Protein AF-A0ABD6DSF2-F1 (afdb_monomer_lite)

pLDDT: mean 88.33, std 13.68, range [52.28, 98.12]

Secondary structure (DSSP, 8-state):
---TTEEEEEEETTEEEEEEEEEETTTTEE--HHHHHHHTT-TT--HHHH-HHHHHHHHHHHHHHHHHHHHHHHTT------

Organism: NCBI:txid755306

Structure (mmCIF, N/CA/C/O backbone):
data_AF-A0ABD6DSF2-F1
#
_entry.id   AF-A0ABD6DSF2-F1
#
loop_
_atom_site.group_PDB
_atom_site.id
_atom_site.type_symbol
_atom_site.label_atom_id
_atom_si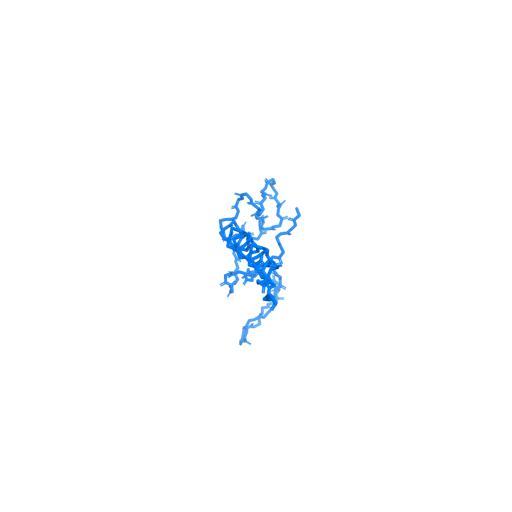te.label_alt_id
_atom_site.label_comp_id
_atom_site.label_asym_id
_atom_site.label_entity_id
_atom_site.label_seq_id
_atom_site.pdbx_PDB_ins_code
_atom_site.Cartn_x
_atom_site.Cartn_y
_atom_site.Cartn_z
_atom_site.occupancy
_atom_site.B_iso_or_equiv
_atom_site.auth_seq_id
_atom_site.auth_comp_id
_atom_site.auth_asym_id
_atom_site.auth_atom_id
_atom_site.pdbx_PDB_model_num
ATOM 1 N N . MET A 1 1 ? 6.782 -1.873 12.919 1.00 79.56 1 MET A N 1
ATOM 2 C CA . MET A 1 1 ? 6.228 -3.151 12.419 1.00 79.56 1 MET A CA 1
ATOM 3 C C . MET A 1 1 ? 5.814 -2.929 10.981 1.00 79.56 1 MET A C 1
ATOM 5 O O . MET A 1 1 ? 5.261 -1.886 10.708 1.00 79.56 1 MET A O 1
ATOM 9 N N . THR A 1 2 ? 6.059 -3.860 10.065 1.00 92.56 2 THR A N 1
ATOM 10 C CA . THR A 1 2 ? 5.652 -3.667 8.664 1.00 92.56 2 THR A CA 1
ATOM 11 C C . THR A 1 2 ? 4.135 -3.504 8.538 1.00 92.56 2 THR A C 1
ATOM 13 O O . THR A 1 2 ? 3.372 -4.196 9.213 1.00 92.56 2 THR A O 1
ATOM 16 N N . CYS A 1 3 ? 3.718 -2.600 7.654 1.00 97.38 3 CYS A N 1
ATOM 17 C CA . CYS A 1 3 ? 2.337 -2.383 7.258 1.00 97.38 3 CYS A CA 1
ATOM 18 C C . CYS A 1 3 ? 1.674 -3.713 6.855 1.00 97.38 3 CYS A C 1
ATOM 20 O O . CYS A 1 3 ? 2.191 -4.394 5.965 1.00 97.38 3 CYS A O 1
ATOM 22 N N . PRO A 1 4 ? 0.513 -4.070 7.434 1.00 96.75 4 PRO A N 1
ATOM 23 C CA . PRO A 1 4 ? -0.153 -5.347 7.159 1.00 96.75 4 PRO A CA 1
ATOM 24 C C . PRO A 1 4 ? -0.682 -5.460 5.722 1.00 96.75 4 PRO A C 1
ATOM 26 O O . PRO A 1 4 ? -0.963 -6.557 5.253 1.00 96.75 4 PRO A O 1
ATOM 29 N N . TYR A 1 5 ? -0.789 -4.333 5.016 1.00 97.62 5 TYR A N 1
ATOM 30 C CA . TYR A 1 5 ? -1.287 -4.248 3.644 1.00 97.62 5 TYR A CA 1
ATOM 31 C C . TYR A 1 5 ? -0.172 -4.146 2.593 1.00 97.62 5 TYR A C 1
ATOM 33 O O . TYR A 1 5 ? -0.459 -3.891 1.419 1.00 97.62 5 TYR A O 1
ATOM 41 N N . LEU A 1 6 ? 1.097 -4.280 2.998 1.00 97.94 6 LEU A N 1
ATOM 42 C CA . LEU A 1 6 ? 2.219 -4.369 2.070 1.00 97.94 6 LEU A CA 1
ATOM 43 C C . LEU A 1 6 ? 2.471 -5.831 1.701 1.00 97.94 6 LEU A C 1
ATOM 45 O O . LEU A 1 6 ? 2.860 -6.642 2.538 1.00 97.94 6 LEU A O 1
ATOM 49 N N . GLU A 1 7 ? 2.328 -6.132 0.420 1.00 97.31 7 GLU A N 1
ATOM 50 C CA . GLU A 1 7 ? 2.646 -7.429 -0.158 1.00 97.31 7 GLU A CA 1
ATOM 51 C C . GLU A 1 7 ? 3.820 -7.308 -1.131 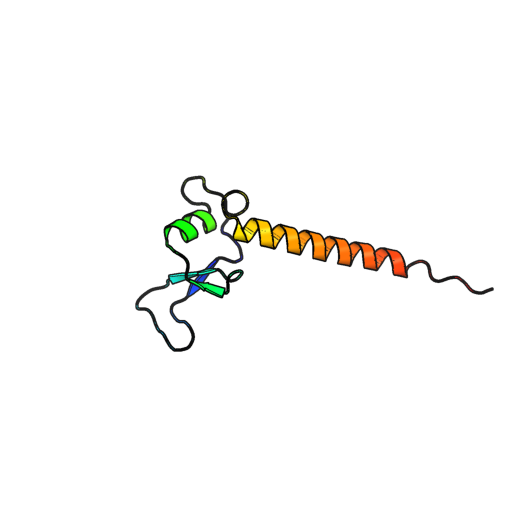1.00 97.31 7 GLU A C 1
ATOM 53 O O . GLU A 1 7 ? 4.098 -6.243 -1.680 1.00 97.31 7 GLU A O 1
ATOM 58 N N . TYR A 1 8 ? 4.497 -8.422 -1.382 1.00 96.56 8 TYR A N 1
ATOM 59 C CA . TYR A 1 8 ? 5.510 -8.536 -2.423 1.00 96.56 8 TYR A CA 1
ATOM 60 C C . TYR A 1 8 ? 5.031 -9.574 -3.433 1.00 96.56 8 TYR A C 1
ATOM 62 O O . TYR A 1 8 ? 4.880 -10.745 -3.097 1.00 96.56 8 TYR A O 1
ATOM 70 N N . ARG A 1 9 ? 4.741 -9.138 -4.661 1.00 96.50 9 ARG A N 1
ATOM 71 C CA . ARG A 1 9 ? 4.155 -9.986 -5.710 1.00 96.50 9 ARG A CA 1
ATOM 72 C C . ARG A 1 9 ? 5.087 -10.072 -6.914 1.00 96.50 9 ARG A C 1
ATOM 74 O O . ARG A 1 9 ? 5.759 -9.098 -7.249 1.00 96.50 9 ARG A O 1
ATOM 81 N N . ARG A 1 10 ? 5.144 -11.242 -7.556 1.00 96.00 10 ARG A N 1
ATOM 82 C CA . ARG A 1 10 ? 5.899 -11.463 -8.809 1.00 96.00 10 ARG A CA 1
ATOM 83 C C . ARG A 1 10 ? 5.052 -11.344 -10.063 1.00 96.00 10 ARG A C 1
ATOM 85 O O . ARG A 1 10 ? 5.622 -11.318 -11.141 1.00 96.00 10 ARG A O 1
ATOM 92 N N . ALA A 1 11 ? 3.742 -11.230 -9.919 1.00 93.88 11 ALA A N 1
ATOM 93 C CA . ALA A 1 11 ? 2.826 -11.191 -11.039 1.00 93.88 11 ALA A CA 1
ATOM 94 C C . ALA A 1 11 ? 1.620 -10.308 -10.732 1.00 93.88 11 ALA A C 1
ATOM 96 O O . ALA A 1 11 ? 1.313 -10.069 -9.557 1.00 93.88 11 ALA A O 1
ATOM 97 N N . ASP A 1 12 ? 0.955 -9.866 -11.791 1.00 91.50 12 ASP A N 1
ATOM 98 C CA . ASP A 1 12 ? -0.312 -9.144 -11.768 1.00 91.50 12 ASP A CA 1
ATOM 99 C C . ASP A 1 12 ? -1.099 -9.458 -13.033 1.00 91.50 12 ASP A C 1
ATOM 101 O O . ASP A 1 12 ? -0.650 -9.119 -14.126 1.00 91.50 12 ASP A O 1
ATOM 105 N N . ASP A 1 13 ? -2.233 -10.138 -12.870 1.00 87.31 13 ASP A N 1
ATOM 106 C CA . ASP A 1 13 ? -3.104 -10.629 -13.943 1.00 87.31 13 ASP A CA 1
ATOM 107 C C . ASP A 1 13 ? -2.344 -11.294 -15.111 1.00 87.31 13 ASP A C 1
ATOM 109 O O . ASP A 1 13 ? -2.083 -12.497 -15.073 1.00 87.31 13 ASP A O 1
ATOM 113 N N . ASP A 1 14 ? -1.976 -10.521 -16.135 1.00 89.50 14 ASP A N 1
ATOM 114 C CA . ASP A 1 14 ? -1.311 -10.981 -17.361 1.00 89.50 14 ASP A CA 1
ATOM 115 C C . ASP A 1 14 ? 0.201 -10.665 -17.416 1.00 89.50 14 ASP A C 1
ATOM 117 O O . ASP A 1 14 ? 0.865 -10.932 -18.423 1.00 89.50 14 ASP A O 1
ATOM 121 N N . VAL A 1 15 ? 0.764 -10.059 -16.367 1.00 89.88 15 VAL A N 1
ATOM 122 C CA . VAL A 1 15 ? 2.155 -9.586 -16.323 1.00 89.88 15 VAL A CA 1
ATOM 123 C C . VAL A 1 15 ? 2.942 -10.315 -15.240 1.00 89.88 15 VAL A C 1
ATOM 125 O O . VAL A 1 15 ? 2.610 -10.245 -14.063 1.00 89.88 15 VAL A O 1
ATOM 128 N N . GLU A 1 16 ? 4.045 -10.949 -15.633 1.00 94.31 16 GLU A N 1
ATOM 129 C CA . GLU A 1 16 ? 5.030 -11.561 -14.734 1.00 94.31 16 GLU A CA 1
ATOM 130 C C . GLU A 1 16 ? 6.294 -10.690 -14.665 1.00 94.31 16 GLU A C 1
ATOM 132 O O . GLU A 1 16 ? 6.749 -10.136 -15.670 1.00 94.31 16 GLU A O 1
ATOM 137 N N . PHE A 1 17 ? 6.886 -10.583 -13.479 1.00 93.81 17 PHE A N 1
ATOM 138 C CA . PHE A 1 17 ? 8.101 -9.821 -13.212 1.00 93.81 17 PHE A CA 1
ATOM 139 C C . PHE A 1 17 ? 9.264 -10.758 -12.876 1.00 93.81 17 PHE A C 1
ATOM 141 O O . PHE A 1 17 ? 9.099 -11.767 -12.192 1.00 93.81 17 PHE A O 1
ATOM 148 N N . ASP A 1 18 ? 10.484 -10.366 -13.250 1.00 94.25 18 ASP A N 1
ATOM 149 C CA . ASP A 1 18 ? 11.695 -11.129 -12.914 1.00 94.25 18 ASP A CA 1
ATOM 150 C C . ASP A 1 18 ? 11.934 -11.247 -11.394 1.00 94.25 18 ASP A C 1
ATOM 152 O O . ASP A 1 18 ? 12.587 -12.182 -10.918 1.00 94.25 18 ASP A O 1
ATOM 156 N N . HIS A 1 19 ? 11.416 -10.291 -10.614 1.00 94.19 19 HIS A N 1
ATOM 157 C CA . HIS A 1 19 ? 11.593 -10.192 -9.165 1.00 94.19 19 HIS A CA 1
ATOM 158 C C . HIS A 1 19 ? 10.319 -9.703 -8.475 1.00 94.19 19 HIS A C 1
ATOM 160 O O . HIS A 1 19 ? 9.484 -9.039 -9.086 1.00 94.19 19 HIS A O 1
ATOM 166 N N . GLU A 1 20 ? 10.214 -9.964 -7.172 1.00 96.56 20 GLU A N 1
ATOM 167 C CA . GLU A 1 20 ? 9.127 -9.457 -6.333 1.00 96.56 20 GLU A CA 1
ATOM 168 C C . GLU A 1 20 ? 9.080 -7.928 -6.314 1.00 96.56 20 GLU A C 1
ATOM 170 O O . GLU A 1 20 ? 10.088 -7.249 -6.102 1.00 96.56 20 GLU A O 1
ATOM 175 N N . ARG A 1 21 ? 7.879 -7.387 -6.516 1.00 96.94 21 ARG A N 1
ATOM 176 C CA . ARG A 1 21 ? 7.590 -5.956 -6.519 1.00 96.94 21 ARG A CA 1
ATOM 177 C C . ARG A 1 21 ? 6.639 -5.631 -5.367 1.00 96.94 21 ARG A C 1
ATOM 179 O O . ARG A 1 21 ? 5.719 -6.409 -5.111 1.00 96.94 21 ARG A O 1
ATOM 186 N N . PRO A 1 22 ? 6.838 -4.500 -4.674 1.00 97.88 22 PRO A N 1
ATOM 187 C CA . PRO A 1 22 ? 5.968 -4.111 -3.576 1.00 97.88 22 PRO A CA 1
ATOM 188 C C . PRO A 1 22 ? 4.592 -3.695 -4.104 1.00 97.88 22 PRO A C 1
ATOM 190 O O . PRO A 1 22 ? 4.484 -2.892 -5.033 1.00 97.88 22 PRO A O 1
ATOM 193 N N . TYR A 1 23 ? 3.550 -4.223 -3.481 1.00 97.75 23 TYR A N 1
ATOM 194 C CA . TYR A 1 23 ? 2.149 -4.046 -3.830 1.00 97.75 23 TYR A CA 1
ATOM 195 C C . TYR A 1 23 ? 1.368 -3.601 -2.595 1.00 97.75 23 TYR A C 1
ATOM 197 O O . TYR A 1 23 ? 1.521 -4.169 -1.515 1.00 97.75 23 TYR A O 1
ATOM 205 N N . CYS A 1 24 ? 0.549 -2.561 -2.738 1.00 98.12 24 CYS A N 1
ATOM 206 C CA . CYS A 1 24 ? -0.309 -2.081 -1.663 1.00 98.12 24 CYS A CA 1
ATOM 207 C C . CYS A 1 24 ? -1.720 -2.638 -1.845 1.00 98.12 24 CYS A C 1
ATOM 209 O O . CYS A 1 24 ? -2.420 -2.252 -2.782 1.00 98.12 24 CYS A O 1
ATOM 211 N N . ALA A 1 25 ? -2.153 -3.493 -0.917 1.00 97.25 25 ALA A N 1
ATOM 212 C CA . ALA A 1 25 ? -3.474 -4.114 -0.955 1.00 97.25 25 ALA A CA 1
ATOM 213 C C . ALA A 1 25 ? -4.621 -3.099 -0.817 1.00 97.25 25 ALA A C 1
ATOM 215 O O . ALA A 1 25 ? -5.657 -3.277 -1.446 1.00 97.25 25 ALA A O 1
ATOM 216 N N . ILE A 1 26 ? -4.418 -2.003 -0.069 1.00 97.56 26 ILE A N 1
ATOM 217 C CA . ILE A 1 26 ? -5.425 -0.936 0.092 1.00 97.56 26 ILE A CA 1
ATOM 218 C C . ILE A 1 26 ? -5.709 -0.241 -1.247 1.00 97.56 26 ILE A C 1
ATOM 220 O O . ILE A 1 26 ? -6.859 0.018 -1.581 1.00 97.56 26 ILE A O 1
ATOM 224 N N . GLN A 1 27 ? -4.662 0.089 -2.013 1.00 96.19 27 GLN A N 1
ATOM 225 C CA . GLN A 1 27 ? -4.814 0.795 -3.296 1.00 96.19 27 GLN A CA 1
ATOM 226 C C . GLN A 1 27 ? -5.047 -0.158 -4.470 1.00 96.19 27 GLN A C 1
ATOM 228 O O . GLN A 1 27 ? -5.441 0.293 -5.541 1.00 96.19 27 GLN A O 1
ATOM 233 N N . GLY A 1 28 ? -4.771 -1.449 -4.284 1.00 95.94 28 GLY A N 1
ATOM 234 C CA . GLY A 1 28 ? -4.836 -2.439 -5.349 1.00 95.94 28 GLY A CA 1
ATOM 235 C C . GLY A 1 28 ? -3.801 -2.192 -6.450 1.00 95.94 28 GLY A C 1
ATOM 236 O O . GLY A 1 28 ? -4.120 -2.325 -7.625 1.00 95.94 28 GLY A O 1
ATOM 237 N N . SER A 1 29 ? -2.584 -1.762 -6.097 1.00 96.25 29 SER A N 1
ATOM 238 C CA . SER A 1 29 ? -1.558 -1.441 -7.096 1.00 96.25 29 SER A CA 1
ATOM 239 C C . SER A 1 29 ? -0.128 -1.611 -6.585 1.00 96.25 29 SER A C 1
ATOM 241 O O . SER A 1 29 ? 0.153 -1.466 -5.390 1.00 96.25 29 SER A O 1
ATOM 243 N N . PHE A 1 30 ? 0.817 -1.808 -7.510 1.00 97.00 30 PHE A N 1
ATOM 244 C CA . PHE A 1 30 ? 2.246 -1.722 -7.200 1.00 97.00 30 PHE A CA 1
ATOM 245 C C . PHE A 1 30 ? 2.645 -0.316 -6.764 1.00 97.00 30 PHE A C 1
ATOM 247 O O . PHE A 1 30 ? 2.149 0.685 -7.283 1.00 97.00 30 PHE A O 1
ATOM 254 N N . VAL A 1 31 ? 3.577 -0.244 -5.818 1.00 97.19 31 VAL A N 1
ATOM 255 C CA . VAL A 1 31 ? 4.089 1.013 -5.266 1.00 97.19 31 VAL A CA 1
ATOM 256 C C . VAL A 1 31 ? 5.575 1.189 -5.565 1.00 97.19 31 VAL A C 1
ATOM 258 O O . VAL A 1 31 ? 6.278 0.264 -5.969 1.00 97.19 31 VAL A O 1
ATOM 261 N N . SER A 1 32 ? 6.076 2.409 -5.388 1.00 96.44 32 SER A N 1
ATOM 262 C CA . SER A 1 32 ? 7.504 2.681 -5.532 1.00 96.44 32 SER A CA 1
ATOM 263 C C . SER A 1 32 ? 8.311 2.068 -4.375 1.00 96.44 32 SER A C 1
ATOM 265 O O . SER A 1 32 ? 7.777 1.913 -3.273 1.00 96.44 32 SER A O 1
ATOM 267 N N . PRO A 1 33 ? 9.615 1.793 -4.570 1.00 95.81 33 PRO A N 1
ATOM 268 C CA . PRO A 1 33 ? 10.498 1.356 -3.489 1.00 95.81 33 PRO A CA 1
ATOM 269 C C . PRO A 1 33 ? 10.494 2.307 -2.285 1.00 95.81 33 PRO A C 1
ATOM 271 O O . PRO A 1 33 ? 10.353 1.840 -1.165 1.00 95.81 33 PRO A O 1
ATOM 274 N N . MET A 1 34 ? 10.511 3.630 -2.507 1.00 94.88 34 MET A N 1
ATOM 275 C CA . MET A 1 34 ? 10.434 4.614 -1.411 1.00 94.88 34 MET A CA 1
ATOM 276 C C . MET A 1 34 ? 9.151 4.474 -0.589 1.00 94.88 34 MET A C 1
ATOM 278 O O . MET A 1 34 ? 9.168 4.580 0.632 1.00 94.88 34 MET A O 1
ATOM 282 N N . ARG A 1 35 ? 8.017 4.217 -1.249 1.00 96.31 35 ARG A N 1
ATOM 283 C CA . ARG A 1 35 ? 6.754 3.993 -0.545 1.00 96.31 35 ARG A CA 1
ATOM 284 C C . ARG A 1 35 ? 6.760 2.662 0.203 1.00 96.31 35 ARG A C 1
ATOM 286 O O . ARG A 1 35 ? 6.229 2.585 1.304 1.00 96.31 35 ARG A O 1
ATOM 293 N N . ALA A 1 36 ? 7.390 1.639 -0.369 1.00 97.56 36 ALA A N 1
ATOM 294 C CA . ALA A 1 36 ? 7.612 0.376 0.319 1.00 97.56 36 ALA A CA 1
ATOM 295 C C . ALA A 1 36 ? 8.528 0.540 1.541 1.00 97.56 36 ALA A C 1
ATOM 297 O O . ALA A 1 36 ? 8.300 -0.129 2.540 1.00 97.56 36 ALA A O 1
ATOM 298 N N . ASP A 1 37 ? 9.523 1.429 1.505 1.00 9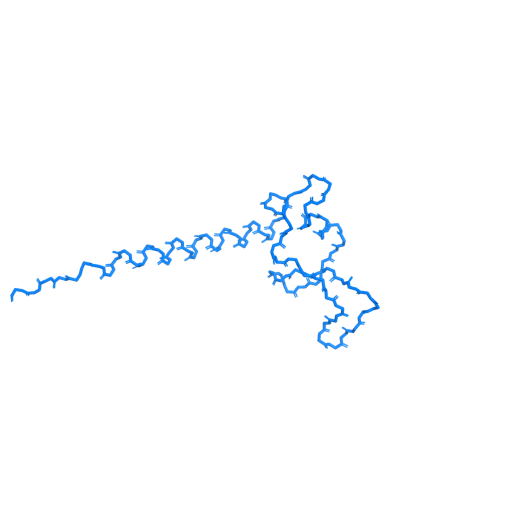7.56 37 ASP A N 1
ATOM 299 C CA . ASP A 1 37 ? 10.387 1.705 2.658 1.00 97.56 37 ASP A CA 1
ATOM 300 C C . ASP A 1 37 ? 9.595 2.316 3.824 1.00 97.56 37 ASP A C 1
ATOM 302 O O . ASP A 1 37 ? 9.751 1.850 4.952 1.00 97.56 37 ASP A O 1
ATOM 306 N N . ILE A 1 38 ? 8.676 3.254 3.548 1.00 97.75 38 ILE A N 1
ATOM 307 C CA . ILE A 1 38 ? 7.733 3.782 4.553 1.00 97.75 38 ILE A CA 1
ATOM 308 C C . ILE A 1 38 ? 6.867 2.652 5.119 1.00 97.75 38 ILE A C 1
ATOM 310 O O . ILE A 1 38 ? 6.763 2.486 6.329 1.00 97.75 38 ILE A O 1
ATOM 314 N N . CYS A 1 39 ? 6.265 1.836 4.248 1.00 98.00 39 CYS A N 1
ATOM 315 C CA . CYS A 1 39 ? 5.416 0.725 4.679 1.00 98.00 39 CYS A CA 1
ATOM 316 C C . CYS A 1 39 ? 6.178 -0.362 5.459 1.00 98.00 39 CYS A C 1
ATOM 318 O O . CYS A 1 39 ? 5.565 -1.092 6.228 1.00 98.00 39 CYS A O 1
ATOM 320 N N . ASN A 1 40 ? 7.488 -0.501 5.264 1.00 97.25 40 ASN A N 1
ATOM 321 C CA . ASN A 1 40 ? 8.332 -1.440 6.005 1.00 97.25 40 ASN A CA 1
ATOM 322 C C . ASN A 1 40 ? 8.891 -0.860 7.311 1.00 97.25 40 ASN A C 1
ATOM 324 O O . ASN A 1 40 ? 9.690 -1.529 7.966 1.00 97.25 40 ASN A O 1
ATOM 328 N N . ASP A 1 41 ? 8.513 0.364 7.675 1.00 96.69 41 ASP A N 1
ATOM 329 C CA . ASP A 1 41 ? 9.074 1.113 8.798 1.00 96.69 41 ASP A CA 1
ATOM 330 C C . ASP A 1 41 ? 10.612 1.230 8.747 1.00 96.69 41 ASP A C 1
ATOM 332 O O . ASP A 1 41 ? 11.321 1.039 9.742 1.00 96.69 41 ASP A O 1
ATOM 336 N N . ARG A 1 42 ? 11.170 1.460 7.552 1.00 96.19 42 ARG A N 1
ATOM 337 C CA . ARG A 1 42 ? 12.619 1.637 7.377 1.00 96.19 42 ARG A CA 1
ATOM 338 C C . ARG A 1 42 ? 12.999 3.096 7.565 1.00 96.19 42 ARG A C 1
ATOM 340 O O . ARG A 1 42 ? 12.205 3.983 7.295 1.00 96.19 42 ARG A O 1
ATOM 347 N N . PHE A 1 43 ? 14.251 3.341 7.949 1.00 94.75 43 PHE A N 1
ATOM 348 C CA . PHE A 1 43 ? 14.815 4.695 8.047 1.00 94.75 43 PHE A CA 1
ATOM 349 C C . PHE A 1 43 ? 14.023 5.635 8.968 1.00 94.75 43 PHE A C 1
ATOM 351 O O . PHE A 1 43 ? 13.901 6.814 8.665 1.00 94.75 43 PHE A O 1
ATOM 358 N N . GLU A 1 44 ? 13.492 5.101 10.074 1.00 93.50 44 GLU A N 1
ATOM 359 C CA . GLU A 1 44 ? 12.683 5.852 11.052 1.00 93.50 44 GLU A CA 1
ATOM 360 C C . GLU A 1 44 ? 11.320 6.320 10.521 1.00 93.50 44 GLU A C 1
ATOM 362 O O . GLU A 1 44 ? 10.611 7.031 11.223 1.00 93.50 44 GLU A O 1
ATOM 367 N N . PHE A 1 45 ? 10.918 5.878 9.326 1.00 95.88 45 PHE A N 1
ATOM 368 C CA . PHE A 1 45 ? 9.534 6.006 8.894 1.00 95.88 45 PHE A CA 1
ATOM 369 C C . PHE A 1 45 ? 8.642 5.010 9.635 1.00 95.88 45 PHE A C 1
ATOM 371 O O . PHE A 1 45 ? 9.073 3.917 10.011 1.00 95.88 45 PHE A O 1
ATOM 378 N N . HIS A 1 46 ? 7.374 5.372 9.774 1.00 95.62 46 HIS A N 1
ATOM 379 C CA . HIS A 1 46 ? 6.324 4.546 10.340 1.00 95.62 46 HIS A CA 1
ATOM 380 C C . HIS A 1 46 ? 5.106 4.552 9.425 1.00 95.62 46 HIS A C 1
ATOM 382 O O . HIS A 1 46 ? 4.501 5.587 9.175 1.00 95.62 46 HIS A O 1
ATOM 388 N N . HIS A 1 47 ? 4.672 3.385 8.957 1.00 96.69 47 HIS A N 1
ATOM 389 C CA . HIS A 1 47 ? 3.487 3.269 8.106 1.00 96.69 47 HIS A CA 1
ATOM 390 C C . HIS A 1 47 ? 2.225 3.877 8.742 1.00 96.69 47 HIS A C 1
ATOM 392 O O . HIS A 1 47 ? 1.389 4.419 8.025 1.00 96.69 47 HIS A O 1
ATOM 398 N N . ALA A 1 48 ? 2.103 3.822 10.071 1.00 96.12 48 ALA A N 1
ATOM 399 C CA . ALA A 1 48 ? 0.981 4.400 10.804 1.00 96.12 48 ALA A CA 1
ATOM 400 C C . ALA A 1 48 ? 0.963 5.940 10.788 1.00 96.12 48 ALA A C 1
ATOM 402 O O . ALA A 1 48 ? -0.111 6.524 10.864 1.00 96.12 48 ALA A O 1
ATOM 403 N N . GLU A 1 49 ? 2.120 6.593 10.656 1.00 96.00 49 GLU A N 1
ATOM 404 C CA . GLU A 1 49 ? 2.267 8.051 10.815 1.00 96.00 49 GLU A CA 1
ATOM 405 C C . GLU A 1 49 ? 2.649 8.748 9.498 1.00 96.00 49 GLU A C 1
ATOM 407 O O . GLU A 1 49 ? 2.192 9.853 9.211 1.00 96.00 49 GLU A O 1
ATOM 412 N N . ASP A 1 50 ? 3.411 8.069 8.642 1.00 97.06 50 ASP A N 1
ATOM 413 C CA . ASP A 1 50 ? 4.002 8.625 7.421 1.00 97.06 50 ASP A CA 1
ATOM 414 C C . ASP A 1 50 ? 3.336 8.128 6.131 1.00 97.06 50 ASP A C 1
ATOM 416 O O . ASP A 1 50 ? 3.618 8.649 5.049 1.00 97.06 50 ASP A O 1
ATOM 420 N N . CYS A 1 51 ? 2.459 7.115 6.190 1.00 97.31 51 CYS A N 1
ATOM 421 C CA . CYS A 1 51 ? 1.717 6.637 5.019 1.00 97.31 51 CYS A CA 1
ATOM 422 C C . CYS A 1 51 ? 0.264 7.143 5.035 1.00 97.31 51 CYS A C 1
ATOM 424 O O . CYS A 1 51 ? -0.572 6.566 5.733 1.00 97.31 51 CYS A O 1
ATOM 426 N N . PRO A 1 52 ? -0.101 8.132 4.191 1.00 95.88 52 PRO A N 1
ATOM 427 C CA . PRO A 1 52 ? -1.456 8.693 4.191 1.00 95.88 52 PRO A CA 1
ATOM 428 C C . PRO A 1 52 ? -2.543 7.676 3.836 1.00 95.88 52 PRO A C 1
ATOM 430 O O . PRO A 1 52 ? -3.666 7.766 4.301 1.00 95.88 52 PRO A O 1
ATOM 433 N N . VAL A 1 53 ? -2.207 6.680 3.015 1.00 97.25 53 VAL A N 1
ATOM 434 C CA . VAL A 1 53 ? -3.166 5.644 2.598 1.00 97.25 53 VAL A CA 1
ATOM 435 C C . VAL A 1 53 ? -3.489 4.701 3.741 1.00 97.25 53 VAL A C 1
ATOM 437 O O . VAL A 1 53 ? -4.640 4.311 3.891 1.00 97.25 53 VAL A O 1
ATOM 440 N N . PHE A 1 54 ? -2.480 4.333 4.533 1.00 96.81 54 PHE A N 1
ATOM 441 C CA . PHE A 1 54 ? -2.713 3.498 5.700 1.00 96.81 54 PHE A CA 1
ATOM 442 C C . PHE A 1 54 ? -3.533 4.258 6.740 1.00 96.81 54 PHE A C 1
ATOM 444 O O . PHE A 1 54 ? -4.498 3.701 7.242 1.00 96.81 54 PHE A O 1
ATOM 451 N N . GLN A 1 55 ? -3.204 5.529 6.995 1.00 96.62 55 GLN A N 1
ATOM 452 C CA . GLN A 1 55 ? -3.963 6.387 7.911 1.00 96.62 55 GLN A CA 1
ATOM 453 C C . GLN A 1 55 ? -5.436 6.457 7.519 1.00 96.62 55 GLN A C 1
ATOM 455 O O . GLN A 1 55 ? -6.282 6.024 8.293 1.00 96.62 55 GLN A O 1
ATOM 460 N N . SER A 1 56 ? -5.732 6.858 6.279 1.00 96.94 56 SER A N 1
ATOM 461 C CA . SER A 1 56 ? -7.119 6.959 5.820 1.00 96.94 56 SER A CA 1
ATOM 462 C C . SER A 1 56 ? -7.865 5.626 5.874 1.00 96.94 56 SER A C 1
ATOM 464 O O . SER A 1 56 ? -9.061 5.604 6.137 1.00 96.94 56 SER A O 1
ATOM 466 N N . HIS A 1 57 ? -7.184 4.503 5.635 1.00 96.94 57 HIS A N 1
ATOM 467 C CA . HIS A 1 57 ? -7.813 3.191 5.762 1.00 96.94 57 HIS A CA 1
ATOM 468 C C . HIS A 1 57 ? -8.077 2.815 7.224 1.00 96.94 57 HIS A C 1
ATOM 470 O O . HIS A 1 57 ? -9.181 2.390 7.547 1.00 96.94 57 HIS A O 1
ATOM 476 N N . ALA A 1 58 ? -7.101 3.022 8.108 1.00 94.94 58 ALA A N 1
ATOM 477 C CA . ALA A 1 58 ? -7.217 2.730 9.531 1.00 94.94 58 ALA A CA 1
ATOM 478 C C . ALA A 1 58 ? -8.299 3.583 10.210 1.00 94.94 58 ALA A C 1
ATOM 480 O O . ALA A 1 58 ? -8.997 3.085 11.091 1.00 94.94 58 ALA A O 1
ATOM 481 N N . GLU A 1 59 ? -8.465 4.838 9.785 1.00 94.06 59 GLU A N 1
ATOM 482 C CA . GLU A 1 59 ? -9.563 5.709 10.219 1.00 94.06 59 GLU A CA 1
ATOM 483 C C . GLU A 1 59 ? -10.923 5.091 9.858 1.00 94.06 59 GLU A C 1
ATOM 485 O O . GLU A 1 59 ? -11.741 4.861 10.747 1.00 94.06 59 GLU A O 1
ATOM 490 N N . VAL A 1 60 ? -11.115 4.697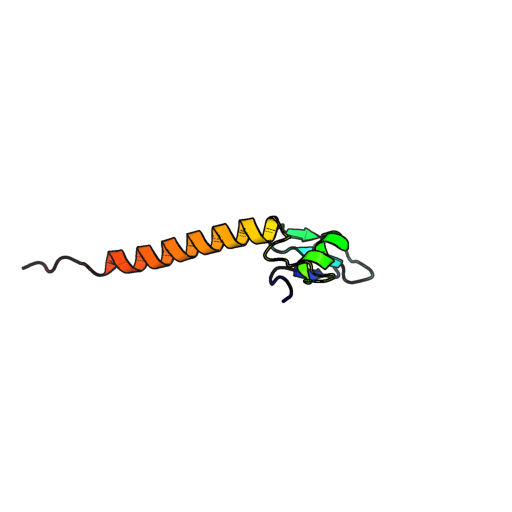 8.594 1.00 93.12 60 VAL A N 1
ATOM 491 C CA . VAL A 1 60 ? -12.359 4.056 8.130 1.00 93.12 60 VAL A CA 1
ATOM 492 C C . VAL A 1 60 ? -12.619 2.719 8.837 1.00 93.12 60 VAL A C 1
ATOM 494 O O . VAL A 1 60 ? -13.757 2.420 9.201 1.00 93.12 60 VAL A O 1
ATOM 497 N N . GLU A 1 61 ? -11.587 1.900 9.066 1.00 90.81 61 GLU A N 1
ATOM 498 C CA . GLU A 1 61 ? -11.727 0.642 9.814 1.00 90.81 61 GLU A CA 1
ATOM 499 C C . GLU A 1 61 ? -12.107 0.884 11.286 1.00 90.81 61 GLU A C 1
ATOM 501 O O . GLU A 1 61 ? -12.926 0.151 11.855 1.00 90.81 61 GLU A O 1
ATOM 506 N N . ALA A 1 62 ? -11.555 1.925 11.916 1.00 89.12 62 ALA A N 1
ATOM 507 C CA . ALA A 1 62 ? -11.896 2.305 13.284 1.00 89.12 62 ALA A CA 1
ATOM 508 C C . ALA A 1 62 ? -13.353 2.787 13.398 1.00 89.12 62 ALA A C 1
ATOM 510 O O . ALA A 1 62 ? -14.051 2.424 14.345 1.00 89.12 62 ALA A O 1
ATOM 511 N N . GLU A 1 63 ? -13.838 3.553 12.421 1.00 88.12 63 GLU A N 1
ATOM 512 C CA . GLU A 1 63 ? -15.236 3.992 12.356 1.00 88.12 63 GLU A CA 1
ATOM 513 C C . GLU A 1 63 ? -16.186 2.802 12.168 1.00 88.12 63 GLU A C 1
ATOM 515 O O . GLU A 1 63 ? -17.099 2.607 12.974 1.00 88.12 63 GLU A O 1
ATOM 520 N N . ALA A 1 64 ? -15.906 1.928 11.195 1.00 85.44 64 ALA A N 1
ATOM 521 C CA . ALA A 1 64 ? -16.722 0.745 10.924 1.00 85.44 64 ALA A CA 1
ATOM 522 C C . ALA A 1 64 ? -16.791 -0.209 12.130 1.00 85.44 64 ALA A C 1
ATOM 524 O O . ALA A 1 64 ? -17.836 -0.798 12.429 1.00 85.44 64 ALA A O 1
ATOM 525 N N . THR A 1 65 ? -15.683 -0.357 12.861 1.00 83.19 65 THR A N 1
ATOM 526 C CA . THR A 1 65 ? -15.663 -1.155 14.093 1.00 83.19 65 THR A CA 1
ATOM 527 C C . THR A 1 65 ? -16.420 -0.473 15.230 1.00 83.19 65 THR A C 1
ATOM 529 O O . THR A 1 65 ? -17.173 -1.151 15.931 1.00 83.19 65 THR A O 1
ATOM 532 N N . ALA A 1 66 ? -16.309 0.848 15.396 1.00 80.19 66 ALA A N 1
ATOM 533 C CA . ALA A 1 66 ? -17.080 1.594 16.391 1.00 80.19 66 ALA A CA 1
ATOM 534 C C . ALA A 1 66 ? -18.594 1.505 16.136 1.00 80.19 66 ALA A C 1
ATOM 536 O O . ALA A 1 66 ? -19.358 1.244 17.069 1.00 80.19 66 ALA A O 1
ATOM 537 N N . GLU A 1 67 ? -19.028 1.638 14.881 1.00 72.44 67 GLU A N 1
ATOM 538 C CA . GLU A 1 67 ? -20.424 1.453 14.474 1.00 72.44 67 GLU A CA 1
ATOM 539 C C . GLU A 1 67 ? -20.906 0.024 14.746 1.00 72.44 67 GLU A C 1
ATOM 541 O O . GLU A 1 67 ? -21.975 -0.175 15.331 1.00 72.44 67 GLU A O 1
ATOM 546 N N . SER A 1 68 ? -20.096 -0.985 14.407 1.00 71.69 68 SER A N 1
ATOM 547 C CA . SER A 1 68 ? -20.425 -2.386 14.684 1.00 71.69 68 SER A CA 1
ATOM 548 C C . SER A 1 68 ? -20.568 -2.675 16.183 1.00 71.69 68 SER A C 1
ATOM 550 O O . SER A 1 68 ? -21.398 -3.504 16.567 1.00 71.69 68 SER A O 1
ATOM 552 N N . VAL A 1 69 ? -19.770 -2.029 17.038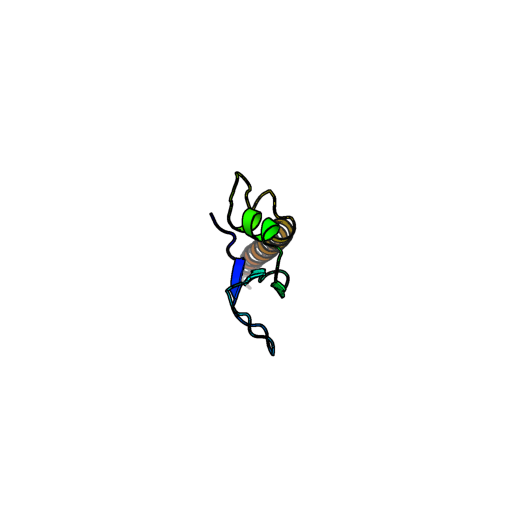 1.00 73.00 69 VAL A N 1
ATOM 553 C CA . VAL A 1 69 ? -19.856 -2.187 18.498 1.00 73.00 69 VAL A CA 1
ATOM 554 C C . VAL A 1 69 ? -21.069 -1.439 19.057 1.00 73.00 69 VAL A C 1
ATOM 556 O O . VAL A 1 69 ? -21.784 -1.986 19.898 1.00 73.00 69 VAL A O 1
ATOM 559 N N . ALA A 1 70 ? -21.347 -0.228 18.569 1.00 71.06 70 ALA A N 1
ATOM 560 C CA . ALA A 1 70 ? -22.510 0.559 18.973 1.00 71.06 70 ALA A CA 1
ATOM 561 C C . ALA A 1 70 ? -23.836 -0.122 18.588 1.00 71.06 70 ALA A C 1
ATOM 563 O O . ALA A 1 70 ? -24.752 -0.182 19.409 1.00 71.06 70 ALA A O 1
ATOM 564 N N . GLY A 1 71 ? -23.919 -0.710 17.389 1.00 60.56 71 GLY A N 1
ATOM 565 C CA . GLY A 1 71 ? -25.092 -1.467 16.937 1.00 60.56 71 GLY A CA 1
ATOM 566 C C . GLY A 1 71 ? -25.422 -2.654 17.848 1.00 60.56 71 GLY A C 1
ATOM 567 O O . GLY A 1 71 ? -26.586 -2.893 18.160 1.00 60.56 71 GLY A O 1
ATOM 568 N N . ARG A 1 72 ? -24.397 -3.329 18.385 1.00 58.97 72 ARG A N 1
ATOM 569 C CA . ARG A 1 72 ? -24.569 -4.465 19.303 1.00 58.97 72 ARG A CA 1
ATOM 570 C C . ARG A 1 72 ? -25.114 -4.072 20.685 1.00 58.97 72 ARG A C 1
ATOM 572 O O . ARG A 1 72 ? -25.674 -4.920 21.374 1.00 58.97 72 ARG A O 1
ATOM 5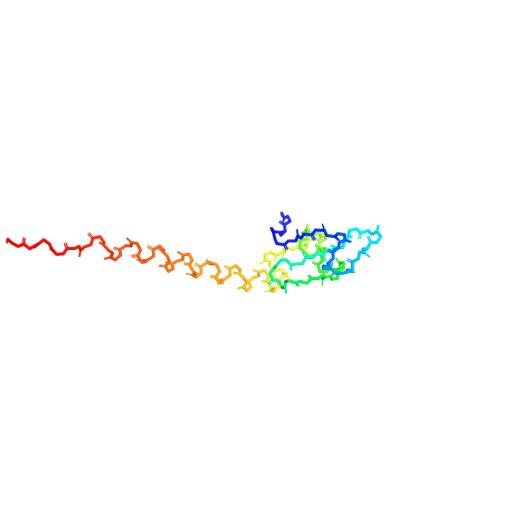79 N N . LEU A 1 73 ? -24.968 -2.812 21.103 1.00 57.22 73 LEU A N 1
ATOM 580 C CA . LEU A 1 73 ? -25.501 -2.322 22.382 1.00 57.22 73 LEU A CA 1
ATOM 581 C C . LEU A 1 73 ? -26.995 -1.954 22.303 1.00 57.22 73 LEU A C 1
ATOM 583 O O . LEU A 1 73 ? -27.680 -2.035 23.319 1.00 57.22 73 LEU A O 1
ATOM 587 N N . VAL A 1 74 ? -27.519 -1.605 21.123 1.00 57.00 74 VAL A N 1
ATOM 588 C CA . VAL A 1 74 ? -28.912 -1.139 20.954 1.00 57.00 74 VAL A CA 1
ATOM 589 C C . VAL A 1 74 ? -29.939 -2.284 20.940 1.00 57.00 74 VAL A C 1
ATOM 591 O O . VAL A 1 74 ? -31.061 -2.091 21.395 1.00 57.00 74 VAL A O 1
ATOM 594 N N . GLU A 1 75 ? -29.579 -3.495 20.503 1.00 52.28 75 GLU A N 1
ATOM 595 C CA . GLU A 1 75 ? -30.519 -4.636 20.416 1.00 52.28 75 GLU A CA 1
ATOM 596 C C . GLU A 1 75 ? -30.823 -5.328 21.765 1.00 52.28 75 GLU A C 1
ATOM 598 O O . GLU A 1 75 ? -31.668 -6.219 21.828 1.00 52.28 75 GLU A O 1
ATOM 603 N N . SER A 1 76 ? -30.157 -4.937 22.858 1.00 57.34 76 SER A N 1
ATOM 604 C CA . SER A 1 76 ? -30.279 -5.628 24.157 1.00 57.34 76 SER A CA 1
ATOM 605 C C . SER A 1 76 ? -31.501 -5.207 24.988 1.00 57.34 76 SER A C 1
ATOM 607 O O . SER A 1 76 ? -31.813 -5.876 25.971 1.00 57.34 76 SER A O 1
ATOM 609 N N . ASP A 1 77 ? -32.192 -4.125 24.614 1.00 58.88 77 ASP A N 1
ATOM 610 C CA . ASP A 1 77 ? -33.350 -3.578 25.340 1.00 58.88 77 ASP A CA 1
ATOM 611 C C . ASP A 1 77 ? -34.644 -3.835 24.544 1.00 58.88 77 ASP A C 1
ATOM 613 O O . ASP A 1 77 ? -35.296 -2.938 24.013 1.00 58.88 77 ASP A O 1
ATOM 617 N N . GLY A 1 78 ? -34.984 -5.114 24.368 1.00 57.81 78 GLY A N 1
ATOM 618 C CA . GLY A 1 78 ? -36.300 -5.499 23.859 1.00 57.81 78 GLY A CA 1
ATOM 619 C C . GLY A 1 78 ? -37.357 -5.268 24.947 1.00 57.81 78 GLY A C 1
ATOM 620 O O . GLY A 1 78 ? -37.158 -5.738 26.070 1.00 57.81 78 GLY A O 1
ATOM 621 N N . PRO A 1 79 ? -38.483 -4.581 24.666 1.00 64.56 79 PRO A N 1
ATOM 622 C CA . PRO A 1 79 ? -39.477 -4.293 25.689 1.00 64.56 79 PRO A CA 1
ATOM 623 C C . PRO A 1 79 ? -40.130 -5.597 26.154 1.00 64.56 79 PRO A C 1
ATOM 625 O O . PRO A 1 79 ? -40.816 -6.273 25.381 1.00 64.56 79 PRO A O 1
ATOM 628 N N . ALA A 1 80 ? -39.930 -5.939 27.429 1.00 60.59 80 ALA A N 1
ATOM 629 C CA . ALA A 1 80 ? -40.739 -6.937 28.112 1.00 60.59 80 ALA A CA 1
ATOM 630 C C . ALA A 1 80 ? -42.205 -6.494 28.006 1.00 60.59 80 ALA A C 1
ATOM 632 O O . ALA A 1 80 ? -42.601 -5.476 28.571 1.00 60.59 80 ALA A O 1
ATOM 633 N N . THR A 1 81 ? -42.978 -7.205 27.192 1.00 64.06 81 THR A N 1
ATOM 634 C CA . THR A 1 81 ? -44.423 -7.006 27.091 1.00 64.06 81 THR A CA 1
ATOM 635 C C . THR A 1 81 ? -45.081 -7.785 28.227 1.00 64.06 81 THR A C 1
ATOM 637 O O . THR A 1 81 ? -44.716 -8.936 28.463 1.00 64.06 81 THR A O 1
ATOM 640 N N . ASP A 1 82 ? -45.967 -7.080 28.935 1.00 57.34 82 ASP A N 1
ATOM 641 C CA . ASP A 1 82 ? -46.681 -7.431 30.176 1.00 57.34 82 ASP A CA 1
ATOM 642 C C . ASP A 1 82 ? -47.452 -8.763 30.117 1.00 57.34 82 ASP A C 1
ATOM 644 O O . ASP A 1 82 ? -48.203 -8.973 29.132 1.00 57.34 82 ASP A O 1
#

Foldseek 3Di:
DAAPQWDWDQDDDPDGHPGTFIAGNLVRGTDDPVLNCLRGCHPVHHCCPRPVSSVVVVVVVVVVVVVVVVVVVVVPCDDDDD

Sequence (82 aa):
MTCPYLEYRRADDDVEFDHERPYCAIQGSFVSPMRADICNDRFEFHHAEDCPVFQSHAEVEAEATAESVAGRLVESDGPATD

Radius of gyration: 19.51 Å; chains: 1; bounding box: 62×20×48 Å